Protein AF-A0A3A4Z3T7-F1 (afdb_monomer)

Mean predicted aligned error: 18.95 Å

Solvent-accessible surface area (backbone atoms only — not comparable to full-atom values): 7551 Å² total; per-residue (Å²): 132,89,81,75,59,69,70,57,54,51,53,51,58,69,64,69,70,75,76,81,72,87,79,79,76,80,76,77,78,85,73,55,82,81,52,50,67,60,55,63,57,69,70,58,74,81,78,46,92,60,55,49,55,48,100,82,71,46,70,77,44,74,42,74,75,69,94,75,67,74,42,72,40,97,47,29,66,68,54,39,62,55,17,74,72,48,54,88,88,38,69,58,21,56,55,30,54,51,49,52,50,48,34,72,74,50,44,91,37,46,40,64,32,78,80,87,130

Foldseek 3Di:
DDDDDPVVVVVVVVVPPPPPDPPPDDPDPDDDPVCVVVVVVVPPDPFDPQFDADPVRHGPDGGDDPPQAAAEQPAAPVLLVVLCPDDPVDPSVVSSVVLVVVCVVRPPSYHYDDDDD

pLDDT: mean 76.28, std 17.14, range [47.66, 97.94]

Structure (mmCIF, N/CA/C/O backbone):
data_AF-A0A3A4Z3T7-F1
#
_entry.id   AF-A0A3A4Z3T7-F1
#
loop_
_atom_site.group_PDB
_atom_site.id
_atom_site.type_symbol
_atom_site.label_atom_id
_atom_site.label_alt_id
_atom_site.label_comp_id
_atom_site.label_asym_id
_atom_site.label_entity_id
_atom_site.label_seq_id
_atom_site.pdbx_PDB_ins_code
_atom_site.Cartn_x
_atom_site.Cartn_y
_atom_site.Cartn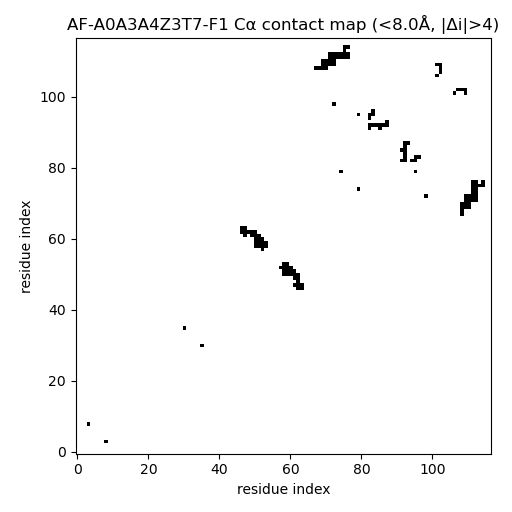_z
_atom_site.occupancy
_atom_site.B_iso_or_equiv
_atom_site.auth_seq_id
_atom_site.auth_comp_id
_atom_site.auth_asym_id
_atom_site.auth_atom_id
_atom_site.pdbx_PDB_model_num
ATOM 1 N N . MET A 1 1 ? 60.151 9.075 21.654 1.00 51.62 1 MET A N 1
ATOM 2 C CA . MET A 1 1 ? 58.792 9.356 22.161 1.00 51.62 1 MET A CA 1
ATOM 3 C C . MET A 1 1 ? 57.982 8.097 21.917 1.00 51.62 1 MET A C 1
ATOM 5 O O . MET A 1 1 ? 57.974 7.672 20.771 1.00 51.62 1 MET A O 1
ATOM 9 N N . PRO A 1 2 ? 57.447 7.414 22.940 1.00 50.75 2 PRO A N 1
ATOM 10 C CA . PRO A 1 2 ? 56.655 6.211 22.705 1.00 50.75 2 PRO A CA 1
ATOM 11 C C . PRO A 1 2 ? 55.266 6.612 22.192 1.00 50.75 2 PRO A C 1
ATOM 13 O O . PRO A 1 2 ? 54.564 7.380 22.845 1.00 50.75 2 PRO A O 1
ATOM 16 N N . GLU A 1 3 ? 54.909 6.128 21.005 1.00 66.00 3 GLU A N 1
ATOM 17 C CA . GLU A 1 3 ? 53.599 6.335 20.385 1.00 66.00 3 GLU A CA 1
ATOM 18 C C . GLU A 1 3 ? 52.593 5.392 21.051 1.00 66.00 3 GLU A C 1
ATOM 20 O O . GLU A 1 3 ? 52.761 4.170 21.036 1.00 66.00 3 GLU A O 1
ATOM 25 N N . LEU A 1 4 ? 51.599 5.965 21.730 1.00 69.19 4 LEU A N 1
ATOM 26 C CA . LEU A 1 4 ? 50.568 5.194 22.417 1.00 69.19 4 LEU A CA 1
ATOM 27 C C . LEU A 1 4 ? 49.681 4.475 21.387 1.00 69.19 4 LEU A C 1
ATOM 29 O O . LEU A 1 4 ? 49.376 5.045 20.339 1.00 69.19 4 LEU A O 1
ATOM 33 N N . PRO A 1 5 ? 49.255 3.231 21.667 1.00 77.44 5 PRO A N 1
ATOM 34 C CA . PRO A 1 5 ? 48.456 2.450 20.734 1.00 77.44 5 PRO A CA 1
ATOM 35 C C . PRO A 1 5 ? 47.109 3.134 20.464 1.00 77.44 5 PRO A C 1
ATOM 37 O O . PRO A 1 5 ? 46.441 3.589 21.388 1.00 77.44 5 PRO A O 1
ATOM 40 N N . GLU A 1 6 ? 46.674 3.148 19.201 1.00 70.00 6 GLU A N 1
ATOM 41 C CA . GLU A 1 6 ? 45.457 3.837 18.724 1.00 70.00 6 GLU A CA 1
ATOM 42 C C . GLU A 1 6 ? 44.196 3.511 19.540 1.00 70.00 6 GLU A C 1
ATOM 44 O O . GLU A 1 6 ? 43.327 4.357 19.737 1.00 70.00 6 GLU A O 1
ATOM 49 N N . LYS A 1 7 ? 44.108 2.288 20.071 1.00 69.69 7 LYS A N 1
ATOM 50 C CA . LYS A 1 7 ? 42.989 1.842 20.913 1.00 69.69 7 LYS A CA 1
ATOM 51 C C . LYS A 1 7 ? 42.925 2.569 22.258 1.00 69.69 7 LYS A C 1
ATOM 53 O O . LYS A 1 7 ? 41.836 2.774 22.782 1.00 69.69 7 LYS A O 1
ATOM 58 N N . GLU A 1 8 ? 44.072 2.972 22.794 1.00 71.19 8 GLU A N 1
ATOM 59 C CA . GLU A 1 8 ? 44.173 3.754 24.028 1.00 71.19 8 GLU A CA 1
ATOM 60 C C . GLU A 1 8 ? 43.719 5.200 23.787 1.00 71.19 8 GLU A C 1
ATOM 62 O O . GLU A 1 8 ? 42.994 5.764 24.602 1.00 71.19 8 GLU A O 1
ATOM 67 N N . ILE A 1 9 ? 44.072 5.761 22.623 1.00 71.38 9 ILE A N 1
ATOM 68 C CA . ILE A 1 9 ? 43.665 7.106 22.189 1.00 71.38 9 ILE A CA 1
ATOM 69 C C . ILE A 1 9 ? 42.147 7.164 21.991 1.00 71.38 9 ILE A C 1
ATOM 71 O O . ILE A 1 9 ? 41.487 8.071 22.494 1.00 71.38 9 ILE A O 1
ATOM 75 N N . LEU A 1 10 ? 41.576 6.165 21.312 1.00 66.25 10 LEU A N 1
ATOM 76 C CA . LEU A 1 10 ? 40.127 6.059 21.132 1.00 66.25 10 LEU A CA 1
ATOM 77 C C . LEU A 1 10 ? 39.409 5.917 22.478 1.00 66.25 10 LEU A C 1
ATOM 79 O O . LEU A 1 10 ? 38.426 6.610 22.722 1.00 66.25 10 LEU A O 1
ATOM 83 N N . ASN A 1 11 ? 39.922 5.081 23.383 1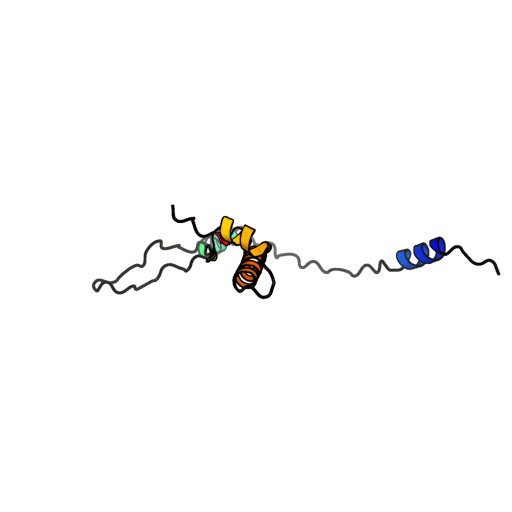.00 69.44 11 ASN A N 1
ATOM 84 C CA . ASN A 1 11 ? 39.338 4.931 24.715 1.00 69.44 11 ASN A CA 1
ATOM 85 C C . ASN A 1 11 ? 39.412 6.215 25.554 1.00 69.44 11 ASN A C 1
ATOM 87 O O . ASN A 1 11 ? 38.523 6.429 26.369 1.00 69.44 11 ASN A O 1
ATOM 91 N N . GLN A 1 12 ? 40.433 7.060 25.382 1.00 67.25 12 GLN A N 1
ATOM 92 C CA . GLN A 1 12 ? 40.502 8.364 26.050 1.00 67.25 12 GLN A CA 1
ATOM 93 C C . GLN A 1 12 ? 39.485 9.355 25.471 1.00 67.25 12 GLN A C 1
ATOM 95 O O . GLN A 1 12 ? 38.752 9.969 26.240 1.00 67.25 12 GLN A O 1
ATOM 100 N N . LEU A 1 13 ? 39.360 9.427 24.141 1.00 64.12 13 LEU A N 1
ATOM 101 C CA . LEU A 1 13 ? 38.393 10.301 23.464 1.00 64.12 13 LEU A CA 1
ATOM 102 C C . LEU A 1 13 ? 36.940 9.977 23.849 1.00 64.12 13 LEU A C 1
ATOM 104 O O . LEU A 1 13 ? 36.179 10.872 24.198 1.00 64.12 13 LEU A O 1
ATOM 108 N N . PHE A 1 14 ? 36.561 8.695 23.874 1.00 63.50 14 PHE A N 1
ATOM 109 C CA . PHE A 1 14 ? 35.195 8.290 24.242 1.00 63.50 14 PHE A CA 1
ATOM 110 C C . PHE A 1 14 ? 34.894 8.383 25.745 1.00 63.50 14 PHE A C 1
ATOM 112 O O . PHE A 1 14 ? 33.738 8.244 26.145 1.00 63.50 14 PHE A O 1
ATOM 119 N N . LYS A 1 15 ? 35.910 8.588 26.592 1.00 59.62 15 LYS A N 1
ATOM 120 C CA . LYS A 1 15 ? 35.741 8.695 28.048 1.00 59.62 15 LYS A CA 1
ATOM 121 C C . LYS A 1 15 ? 35.535 10.137 28.516 1.00 59.62 15 LYS A C 1
ATOM 123 O O . LYS A 1 15 ? 35.022 10.328 29.614 1.00 59.62 15 LYS A O 1
ATOM 128 N N . GLU A 1 16 ? 35.905 11.129 27.706 1.00 57.28 16 GLU A N 1
ATOM 129 C CA . GLU A 1 16 ? 35.769 12.554 28.046 1.00 57.28 16 GLU A CA 1
ATOM 130 C C . GLU A 1 16 ? 34.420 13.171 27.626 1.00 57.28 16 GLU A C 1
ATOM 132 O O . GLU A 1 16 ? 34.019 14.176 28.202 1.00 57.28 16 GLU A O 1
ATOM 137 N N . GLU A 1 17 ? 33.658 12.554 26.714 1.00 57.22 17 GLU A N 1
ATOM 138 C CA . GLU A 1 17 ? 32.408 13.133 26.175 1.00 57.22 17 GLU A CA 1
ATOM 139 C C . GLU A 1 17 ? 31.125 12.865 26.990 1.00 57.22 17 GLU A C 1
ATOM 141 O O . GLU A 1 17 ? 30.026 13.183 26.536 1.00 57.22 17 GLU A O 1
ATOM 146 N N . SER A 1 18 ? 31.198 12.335 28.215 1.00 55.44 18 SER A N 1
ATOM 147 C CA . SER A 1 18 ? 30.003 12.255 29.072 1.00 55.44 18 SER A CA 1
ATOM 148 C C . SER A 1 18 ? 29.775 13.559 29.847 1.00 55.44 18 SER A C 1
ATOM 150 O O . SER A 1 18 ? 29.752 13.570 31.082 1.00 55.44 18 SER A O 1
ATOM 152 N N . GLU A 1 19 ? 29.606 14.672 29.133 1.00 51.69 19 GLU A N 1
ATOM 153 C CA . GLU A 1 19 ? 29.043 15.889 29.718 1.00 51.69 19 GLU A CA 1
ATOM 154 C C . GLU A 1 19 ? 27.587 15.606 30.113 1.00 51.69 19 GLU A C 1
ATOM 156 O O . GLU A 1 19 ? 26.687 15.479 29.284 1.00 51.69 19 GLU A O 1
ATOM 161 N N . THR A 1 20 ? 27.351 15.444 31.414 1.00 56.16 20 THR A N 1
ATOM 162 C CA . THR A 1 20 ? 26.006 15.237 31.955 1.00 56.16 20 THR A CA 1
ATOM 163 C C . THR A 1 20 ? 25.329 16.598 32.089 1.00 56.16 20 THR A C 1
ATOM 165 O O . THR A 1 20 ? 25.550 17.318 33.062 1.00 56.16 20 THR A O 1
ATOM 168 N N . TYR A 1 21 ? 24.510 16.973 31.109 1.00 50.34 21 TYR A N 1
ATOM 169 C CA . TYR A 1 21 ? 23.631 18.137 31.227 1.00 50.34 21 TYR A CA 1
ATOM 170 C C . TYR A 1 21 ? 22.522 17.841 32.251 1.00 50.34 21 TYR A C 1
ATOM 172 O O . TYR A 1 21 ? 21.933 16.756 32.206 1.00 50.34 21 TYR A O 1
ATOM 180 N N . PRO A 1 22 ? 22.176 18.769 33.163 1.00 51.22 22 PRO A N 1
ATOM 181 C CA . PRO A 1 22 ? 21.002 18.590 34.002 1.00 51.22 22 PRO A CA 1
ATOM 182 C C . PRO A 1 22 ? 19.748 18.703 33.126 1.00 51.22 22 PRO A C 1
ATOM 184 O O . PRO A 1 22 ? 19.343 19.793 32.724 1.00 51.22 22 PRO A O 1
ATOM 187 N N . VAL A 1 23 ? 19.119 17.567 32.827 1.00 60.72 23 VAL A N 1
ATOM 188 C CA . VAL A 1 23 ? 17.749 17.539 32.309 1.00 60.72 23 VAL A CA 1
ATOM 189 C C . VAL A 1 23 ? 16.840 17.950 33.462 1.00 60.72 23 VAL A C 1
ATOM 191 O O . VAL A 1 23 ? 16.677 17.208 34.430 1.00 60.72 23 VAL A O 1
ATOM 194 N N . LYS A 1 24 ? 16.278 19.158 33.391 1.00 56.44 24 LYS A N 1
ATOM 195 C CA . LYS A 1 24 ? 15.240 19.592 34.325 1.00 56.44 24 LYS A CA 1
ATOM 196 C C . LYS A 1 24 ? 13.967 18.823 33.983 1.00 56.44 24 LYS A C 1
ATOM 198 O O . LYS A 1 24 ? 13.320 19.114 32.984 1.00 56.44 24 LYS A O 1
ATOM 203 N N . ILE A 1 25 ? 13.661 17.808 34.780 1.00 62.22 25 ILE A N 1
ATOM 204 C CA . ILE A 1 25 ? 12.386 17.098 34.722 1.00 62.22 25 ILE A CA 1
ATOM 205 C C . ILE A 1 25 ? 11.341 18.091 35.235 1.00 62.22 25 ILE A C 1
ATOM 207 O O . ILE A 1 25 ? 11.430 18.548 36.374 1.00 62.22 25 ILE A O 1
ATOM 211 N N . GLU A 1 26 ? 10.417 18.509 34.375 1.00 58.59 26 GLU A N 1
ATOM 212 C CA . GLU A 1 26 ? 9.222 19.221 34.820 1.00 58.59 26 GLU A CA 1
ATOM 213 C C . GLU A 1 26 ? 8.376 18.206 35.593 1.00 58.59 26 GLU A C 1
ATOM 215 O O . GLU A 1 26 ? 7.883 17.239 35.017 1.00 58.59 26 GLU A O 1
ATOM 220 N N . GLU A 1 27 ? 8.295 18.362 36.914 1.00 59.81 27 GLU A N 1
ATOM 221 C CA . GLU A 1 27 ? 7.368 17.583 37.731 1.00 59.81 27 GLU A CA 1
ATOM 222 C C . GLU A 1 27 ? 5.944 17.949 37.298 1.00 59.81 27 GLU A C 1
ATOM 224 O O . GLU A 1 27 ? 5.562 19.124 37.320 1.00 59.81 27 GLU A O 1
ATOM 229 N N . GLU A 1 28 ? 5.167 16.951 36.869 1.00 60.94 28 GLU A N 1
ATOM 230 C CA . GLU A 1 28 ? 3.727 17.124 36.693 1.00 60.94 28 GLU A CA 1
ATOM 231 C C . GLU A 1 28 ? 3.138 17.602 38.029 1.00 60.94 28 GLU A C 1
ATOM 233 O O . GLU A 1 28 ? 3.444 17.021 39.074 1.00 60.94 28 GLU A O 1
ATOM 238 N N . PRO A 1 29 ? 2.322 1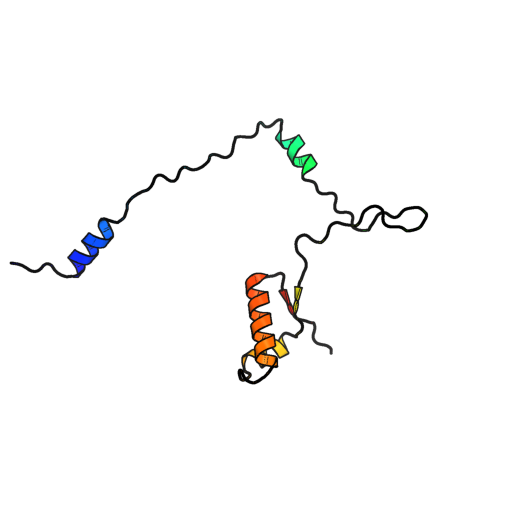8.670 38.039 1.00 63.97 29 PRO A N 1
ATOM 239 C CA . PRO A 1 29 ? 1.730 19.157 39.274 1.00 63.97 29 PRO A CA 1
ATOM 240 C C . PRO A 1 29 ? 0.857 18.057 39.886 1.00 63.97 29 PRO A C 1
ATOM 242 O O . PRO A 1 29 ? -0.046 17.544 39.225 1.00 63.97 29 PRO A O 1
ATOM 245 N N . GLU A 1 30 ? 1.104 17.714 41.153 1.00 62.38 30 GLU A N 1
ATOM 246 C CA . GLU A 1 30 ? 0.249 16.790 41.900 1.00 62.38 30 GLU A CA 1
ATOM 247 C C . GLU A 1 30 ? -1.168 17.377 41.984 1.00 62.38 30 GLU A C 1
ATOM 249 O O . GLU A 1 30 ? -1.439 18.343 42.704 1.00 62.38 30 GLU A O 1
ATOM 254 N N . LEU A 1 31 ? -2.081 16.821 41.185 1.00 58.56 31 LEU A N 1
ATOM 255 C CA . LEU A 1 31 ? -3.489 17.192 41.198 1.00 58.56 31 LEU A CA 1
ATOM 256 C C . LEU A 1 31 ? -4.092 16.751 42.532 1.00 58.56 31 LEU A C 1
ATOM 258 O O . LEU A 1 31 ? -3.945 15.602 42.946 1.00 58.56 31 LEU A O 1
ATOM 262 N N . SER A 1 32 ? -4.785 17.660 43.219 1.00 64.94 32 SER A N 1
ATOM 263 C CA . SER A 1 32 ? -5.474 17.296 44.453 1.00 64.94 32 SER A CA 1
ATOM 264 C C . SER A 1 32 ? -6.585 16.271 44.155 1.00 64.94 32 SER A C 1
ATOM 266 O O . SER A 1 32 ? -7.283 16.394 43.140 1.00 64.94 32 SER A O 1
ATOM 268 N N . PRO A 1 33 ? -6.815 15.287 45.045 1.00 62.31 33 PRO A N 1
ATOM 269 C CA . PRO A 1 33 ? -7.763 14.191 44.807 1.00 62.31 33 PRO A CA 1
ATOM 270 C C . PRO A 1 33 ? -9.220 14.662 44.645 1.00 62.31 33 PRO A C 1
ATOM 272 O O . PRO A 1 33 ? -10.075 13.922 44.163 1.00 62.31 33 PRO A O 1
ATOM 275 N N . GLU 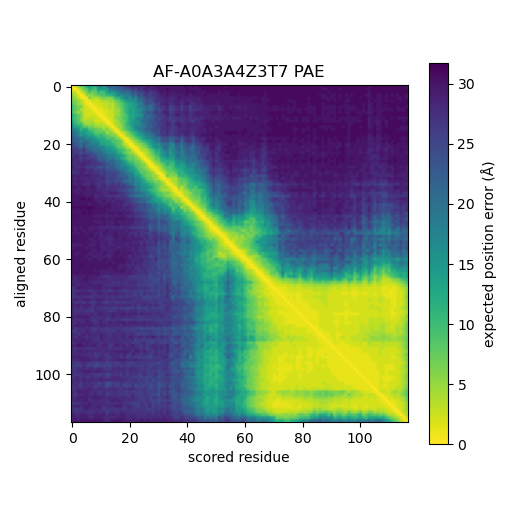A 1 34 ? -9.522 15.907 45.024 1.00 63.62 34 GLU A N 1
ATOM 276 C CA . GLU A 1 34 ? -10.843 16.521 44.855 1.00 63.62 34 GLU A CA 1
ATOM 277 C C . GLU A 1 34 ? -11.099 17.043 43.431 1.00 63.62 34 GLU A C 1
ATOM 279 O O . GLU A 1 34 ? -12.255 17.158 43.017 1.00 63.62 34 GLU A O 1
ATOM 284 N N . LEU A 1 35 ? -10.045 17.337 42.659 1.00 57.09 35 LEU A N 1
ATOM 285 C CA . LEU A 1 35 ? -10.143 17.851 41.286 1.00 57.09 35 LEU A CA 1
ATOM 286 C C . LEU A 1 35 ? -10.187 16.732 40.237 1.00 57.09 35 LEU A C 1
ATOM 288 O O . LEU A 1 35 ? -10.759 16.919 39.160 1.00 57.09 35 LEU A O 1
ATOM 292 N N . GLU A 1 36 ? -9.666 15.548 40.568 1.00 56.34 36 GLU A N 1
ATOM 293 C CA . GLU A 1 36 ? -9.717 14.352 39.721 1.00 56.34 36 GLU A CA 1
ATOM 294 C C . GLU A 1 36 ? -11.129 14.009 39.211 1.00 56.34 36 GLU A C 1
ATOM 296 O O . GLU A 1 36 ? -11.292 13.831 38.000 1.00 56.34 36 GLU A O 1
ATOM 301 N N . PRO A 1 37 ? -12.186 13.927 40.050 1.00 59.78 37 PRO A N 1
ATOM 302 C CA . PRO A 1 37 ? -13.509 13.551 39.564 1.00 59.78 37 PRO A CA 1
ATOM 303 C C . PRO A 1 37 ? -14.151 14.630 38.689 1.00 59.78 37 PRO A C 1
ATOM 305 O O . PRO A 1 37 ? -15.001 14.291 37.869 1.00 59.78 37 PRO A O 1
ATOM 308 N N . ALA A 1 38 ? -13.776 15.904 38.848 1.00 58.00 38 ALA A N 1
ATOM 309 C CA . ALA A 1 38 ? -14.314 17.006 38.055 1.00 58.00 38 ALA A CA 1
ATOM 310 C C . ALA A 1 38 ? -13.695 17.039 36.649 1.00 58.00 38 ALA A C 1
ATOM 312 O O . ALA A 1 38 ? -14.430 17.116 35.665 1.00 58.00 38 ALA A O 1
ATOM 313 N N . ILE A 1 39 ? -12.371 16.882 36.544 1.00 55.97 39 ILE A N 1
ATOM 314 C CA . ILE A 1 39 ? -11.645 16.834 35.263 1.00 55.97 39 ILE A CA 1
ATOM 315 C C . ILE A 1 39 ? -12.031 15.568 34.480 1.00 55.97 39 ILE A C 1
ATOM 317 O O . ILE A 1 39 ? -12.452 15.642 33.325 1.00 55.97 39 ILE A O 1
ATOM 321 N N . LYS A 1 40 ? -12.059 14.411 35.153 1.00 53.25 40 LYS A N 1
ATOM 322 C CA . LYS A 1 40 ? -12.400 13.105 34.558 1.00 53.25 40 LYS A CA 1
ATOM 323 C C . LYS A 1 40 ? -13.831 13.019 34.010 1.00 53.25 40 LYS A C 1
ATOM 325 O O . LYS A 1 40 ? -14.144 12.131 33.216 1.00 53.25 40 LYS A O 1
ATOM 330 N N . LYS A 1 41 ? -14.734 13.903 34.453 1.00 53.69 41 LYS A N 1
ATOM 331 C CA . LYS A 1 41 ? -16.128 13.964 33.981 1.00 53.69 41 LYS A CA 1
ATOM 332 C C . LYS A 1 41 ? -16.296 14.855 32.752 1.00 53.69 41 LYS A C 1
ATOM 334 O O . LYS A 1 41 ? -17.203 14.597 31.968 1.00 53.69 41 LYS A O 1
ATOM 339 N N . VAL A 1 42 ? -15.438 15.863 32.591 1.00 52.56 42 VAL A N 1
ATOM 340 C CA . VAL A 1 42 ? -15.429 16.760 31.425 1.00 52.56 42 VAL A CA 1
ATOM 341 C C . VAL A 1 42 ? -14.787 16.076 30.213 1.00 52.56 42 VAL A C 1
ATOM 343 O O . VAL A 1 42 ? -15.247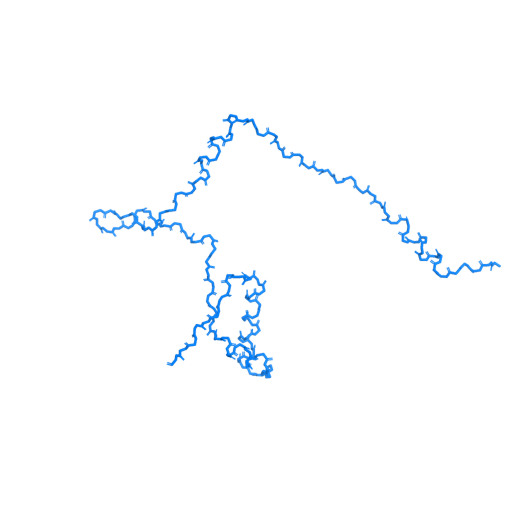 16.271 29.095 1.00 52.56 42 VAL A O 1
ATOM 346 N N . GLU A 1 43 ? -13.807 15.197 30.430 1.00 52.50 43 GLU A N 1
ATOM 347 C CA . GLU A 1 43 ? -13.115 14.450 29.363 1.00 52.50 43 GLU A CA 1
ATOM 348 C C . GLU A 1 43 ? -13.912 13.277 28.771 1.00 52.50 43 GLU A C 1
ATOM 350 O O . GLU A 1 43 ? -13.484 12.659 27.795 1.00 52.50 43 GLU A O 1
ATOM 355 N N . LYS A 1 44 ? -15.086 12.940 29.322 1.00 47.66 44 LYS A N 1
ATOM 356 C CA . LYS A 1 44 ? -15.978 11.964 28.684 1.00 47.66 44 LYS A CA 1
ATOM 357 C C . LYS A 1 44 ? -16.684 12.626 27.506 1.00 47.66 44 LYS A C 1
ATOM 359 O O . LYS A 1 44 ? -17.835 13.045 27.610 1.00 47.66 44 LYS A O 1
ATOM 364 N N . GLU A 1 45 ? -15.980 12.689 26.382 1.00 50.47 45 GLU A N 1
ATOM 365 C CA . GLU A 1 45 ? -16.557 12.984 25.077 1.00 50.47 45 GLU A CA 1
ATOM 366 C C . GLU A 1 45 ? -17.778 12.078 24.859 1.00 50.47 45 GLU A C 1
ATOM 368 O O . GLU A 1 45 ? -17.694 10.847 24.851 1.00 50.47 45 GLU A O 1
ATOM 373 N N . ILE A 1 46 ? -18.955 12.691 24.754 1.00 55.84 46 ILE A N 1
ATOM 374 C CA . ILE A 1 46 ? -20.199 11.979 24.481 1.00 55.84 46 ILE A CA 1
ATOM 375 C C . ILE A 1 46 ? -20.179 11.626 22.991 1.00 55.84 46 ILE A C 1
ATOM 377 O O . ILE A 1 46 ? -20.526 12.444 22.141 1.00 55.84 46 ILE A O 1
ATOM 381 N N . TYR A 1 47 ? -19.744 10.411 22.658 1.00 55.38 47 TYR A N 1
ATOM 382 C CA . TYR A 1 47 ? -19.802 9.898 21.289 1.00 55.38 47 TYR A CA 1
ATOM 383 C C . TYR A 1 47 ? -21.256 9.595 20.916 1.00 55.38 47 TYR A C 1
ATOM 385 O O . TYR A 1 47 ? -21.805 8.551 21.271 1.00 55.38 47 TYR A O 1
ATOM 393 N N . LEU A 1 48 ? -21.897 10.517 20.199 1.00 59.62 48 LEU A N 1
ATOM 394 C CA . LEU A 1 48 ? -23.177 10.250 19.548 1.00 59.62 48 LEU A CA 1
ATOM 395 C C . LEU A 1 48 ? -22.927 9.298 18.371 1.00 59.62 48 LEU A C 1
ATOM 397 O O . LEU A 1 48 ? -22.130 9.597 17.490 1.00 59.62 48 LEU A O 1
ATOM 401 N N . SER A 1 49 ? -23.588 8.142 18.353 1.00 62.28 49 SER A N 1
ATOM 402 C CA . SER A 1 49 ? -23.490 7.159 17.262 1.00 62.28 49 SER A CA 1
ATOM 403 C C . SER A 1 49 ? -24.282 7.563 16.014 1.00 62.28 49 SER A C 1
ATOM 405 O O . SER A 1 49 ? -24.027 7.050 14.927 1.00 62.28 49 SER A O 1
ATOM 407 N N . GLN A 1 50 ? -25.228 8.492 16.159 1.00 61.25 50 GLN A N 1
ATOM 408 C CA . GLN A 1 50 ? -26.070 9.021 15.091 1.00 61.25 50 GLN A CA 1
ATOM 409 C C . GLN A 1 50 ? -26.373 10.507 15.342 1.00 61.25 50 GLN A C 1
ATOM 411 O O . GLN A 1 50 ? -26.485 10.906 16.507 1.00 61.25 50 GLN A O 1
ATOM 416 N N . PRO A 1 51 ? -26.478 11.333 14.284 1.00 65.94 51 PRO A N 1
ATOM 417 C CA . PRO A 1 51 ? -26.797 12.748 14.424 1.00 65.94 51 PRO A CA 1
ATOM 418 C C . PRO A 1 51 ? -28.191 12.927 15.026 1.00 65.94 51 PRO A C 1
ATOM 420 O O . PRO A 1 51 ? -29.130 12.225 14.655 1.00 65.94 51 PRO A O 1
ATOM 423 N N . ILE A 1 52 ? -28.328 13.885 15.939 1.00 70.25 52 ILE A N 1
ATOM 424 C CA . ILE A 1 52 ? -29.635 14.277 16.470 1.00 70.25 52 ILE A CA 1
ATOM 425 C C . ILE A 1 52 ? -30.252 15.243 15.458 1.00 70.25 52 ILE A C 1
ATOM 427 O O . ILE A 1 52 ? -29.640 16.261 15.126 1.00 70.25 52 ILE A O 1
ATOM 431 N N . THR A 1 53 ? -31.433 14.912 14.946 1.00 73.88 53 THR A N 1
ATOM 432 C CA . THR A 1 53 ? -32.163 15.712 13.955 1.00 73.88 53 THR A CA 1
ATOM 433 C C . THR A 1 53 ? -33.329 16.480 14.582 1.00 73.88 53 THR A C 1
ATOM 435 O O . THR A 1 53 ? -33.944 15.989 15.524 1.00 73.88 53 THR A O 1
ATOM 438 N N . ASP A 1 54 ? -33.630 17.665 14.047 1.00 73.19 54 ASP A N 1
ATOM 439 C CA . ASP A 1 54 ? -34.843 18.452 14.338 1.00 73.19 54 ASP A CA 1
ATOM 440 C C . ASP A 1 54 ? -36.106 17.824 13.701 1.00 73.19 54 ASP A C 1
ATOM 442 O O . ASP A 1 54 ? -35.990 16.921 12.869 1.00 73.19 54 ASP A O 1
ATOM 446 N N . ASP A 1 55 ? -37.301 18.345 14.008 1.00 75.69 55 ASP A N 1
ATOM 447 C CA . ASP A 1 55 ? -38.605 17.922 13.455 1.00 75.69 55 ASP A CA 1
ATOM 448 C C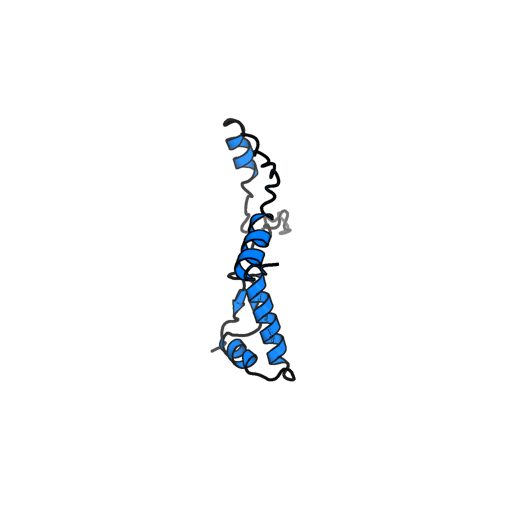 . ASP A 1 55 ? -38.659 17.975 11.909 1.00 75.69 55 ASP A C 1
ATOM 450 O O . ASP A 1 55 ? -39.465 17.293 11.275 1.00 75.69 55 ASP A O 1
ATOM 454 N N . ASN A 1 56 ? -37.758 18.744 11.285 1.00 75.94 56 ASN A N 1
ATOM 455 C CA . ASN A 1 56 ? -37.566 18.829 9.831 1.00 75.94 56 ASN A CA 1
ATOM 456 C C . ASN A 1 56 ? -36.428 17.935 9.291 1.00 75.94 56 ASN A C 1
ATOM 458 O O . ASN A 1 56 ? -35.933 18.165 8.185 1.00 75.94 56 ASN A O 1
ATOM 462 N N . ASN A 1 57 ? -35.976 16.936 10.057 1.00 69.00 57 ASN A N 1
ATOM 463 C CA . ASN A 1 57 ? -34.854 16.042 9.737 1.00 69.00 57 ASN A CA 1
ATOM 464 C C . ASN A 1 57 ? -33.514 16.754 9.461 1.00 69.00 57 ASN A C 1
ATOM 466 O O . ASN A 1 57 ? -32.625 16.197 8.814 1.00 69.00 57 ASN A O 1
ATOM 470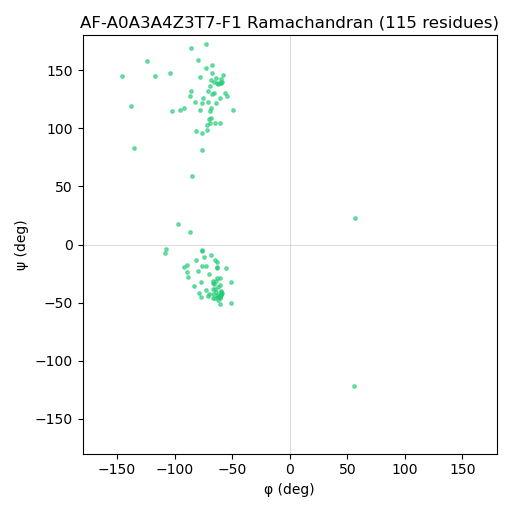 N N . GLN A 1 58 ? -33.333 17.979 9.956 1.00 73.81 58 GLN A N 1
ATOM 471 C CA . GLN A 1 58 ? -32.062 18.692 9.836 1.00 73.81 58 GLN A CA 1
ATOM 472 C C . GLN A 1 58 ? -31.137 18.308 10.999 1.00 73.81 58 GLN A C 1
ATOM 474 O O . GLN A 1 58 ? -31.571 18.382 12.150 1.00 73.81 58 GLN A O 1
ATOM 479 N N . PRO A 1 59 ? -29.886 17.881 10.746 1.00 71.69 59 PRO A N 1
ATOM 480 C CA . PRO A 1 59 ? -28.963 17.499 11.811 1.00 71.69 59 PRO A CA 1
ATOM 481 C C . PRO A 1 59 ? -28.559 18.732 12.630 1.00 71.69 59 PRO A C 1
ATOM 483 O O . PRO A 1 59 ? -27.943 19.656 12.105 1.00 71.69 59 PRO A O 1
ATOM 486 N N . LEU A 1 60 ? -28.898 18.734 13.921 1.00 70.38 60 LEU A N 1
ATOM 487 C CA . LEU A 1 60 ? -28.541 19.794 14.872 1.00 70.38 60 LEU A CA 1
ATOM 488 C C . LEU A 1 60 ? -27.130 19.591 15.435 1.00 70.38 60 LEU A C 1
ATOM 490 O O . LEU A 1 60 ? -26.401 20.552 15.667 1.00 70.38 60 LEU A O 1
ATOM 494 N N . VAL A 1 61 ? -26.739 18.332 15.640 1.00 73.50 61 VAL A N 1
ATOM 495 C CA . VAL A 1 61 ? -25.404 17.945 16.102 1.00 73.50 61 VAL A CA 1
ATOM 496 C C . VAL A 1 61 ? -24.953 16.734 15.301 1.00 73.50 61 VAL A C 1
ATOM 498 O O . VAL A 1 61 ? -25.592 15.679 15.339 1.00 73.50 61 VAL A O 1
ATOM 501 N N . SER A 1 62 ? -23.850 16.889 14.573 1.00 70.50 62 SER A N 1
ATOM 502 C CA . SER A 1 62 ? -23.199 15.785 13.872 1.00 70.50 62 SER A CA 1
ATOM 503 C C . SER A 1 62 ? -22.385 14.941 14.852 1.00 70.50 62 SER A C 1
ATOM 505 O O . SER A 1 62 ? -21.772 15.499 15.767 1.00 70.50 62 SER A O 1
ATOM 507 N N . PRO A 1 63 ? -22.335 13.611 14.668 1.00 69.56 63 PRO A N 1
ATOM 508 C CA . PRO A 1 63 ? -21.452 12.768 15.454 1.00 69.56 63 PRO A CA 1
ATOM 509 C C . PRO A 1 63 ? -19.994 13.214 15.248 1.00 69.56 63 PRO A C 1
ATOM 511 O O . PRO A 1 63 ? -19.627 13.611 14.134 1.00 69.56 63 PRO A O 1
ATOM 514 N N . PRO A 1 64 ? -19.158 13.177 16.299 1.00 70.44 64 PRO A N 1
ATOM 515 C CA . PRO A 1 64 ? -17.746 13.500 16.167 1.00 70.44 64 PRO A CA 1
ATOM 516 C C . PRO A 1 64 ? -17.088 12.557 15.152 1.00 70.44 64 PRO A C 1
ATOM 518 O O . PRO A 1 64 ? -17.392 11.362 15.101 1.00 70.44 64 PRO A O 1
ATOM 521 N N . ALA A 1 65 ? -16.192 13.099 14.321 1.00 74.44 65 ALA A N 1
ATOM 522 C CA . ALA A 1 65 ? -15.430 12.285 13.381 1.00 74.44 65 ALA A CA 1
ATOM 523 C C . ALA A 1 65 ? -14.631 11.216 14.151 1.00 74.44 65 ALA A C 1
ATOM 525 O O . ALA A 1 65 ? -14.165 11.496 15.261 1.00 74.44 65 ALA A O 1
ATOM 526 N N . PRO A 1 66 ? -14.438 10.007 13.590 1.00 74.88 66 PRO A N 1
ATOM 527 C CA . PRO A 1 66 ? -13.641 8.984 14.248 1.00 74.88 66 PRO A CA 1
ATOM 528 C C . PRO A 1 66 ? -12.260 9.550 14.575 1.00 74.88 66 PRO A C 1
ATOM 530 O O . PRO A 1 66 ? -11.584 10.062 13.683 1.00 74.88 66 PRO A O 1
ATOM 533 N N . GLN A 1 67 ? -11.824 9.437 15.829 1.00 77.56 67 GLN A N 1
ATOM 534 C CA . GLN A 1 67 ? -10.493 9.904 16.232 1.00 77.56 67 GLN A CA 1
ATOM 535 C C . GLN A 1 67 ? -9.382 9.166 15.457 1.00 77.56 67 GLN A C 1
ATOM 537 O O . GLN A 1 67 ? -8.327 9.727 15.152 1.00 77.56 67 GLN A O 1
ATOM 542 N N . HIS A 1 68 ? -9.646 7.917 15.051 1.00 81.19 68 HIS A N 1
ATOM 543 C CA . HIS A 1 68 ? -8.734 7.091 14.264 1.00 81.19 68 HIS A CA 1
ATOM 544 C C . HIS A 1 68 ? -9.467 6.378 13.118 1.00 81.19 68 HIS A C 1
ATOM 546 O O . HIS A 1 68 ? -9.831 5.212 13.256 1.00 81.19 68 HIS A O 1
ATOM 552 N N . PRO A 1 69 ? -9.682 7.036 11.964 1.00 85.19 69 PRO A N 1
ATOM 553 C CA . PRO A 1 69 ? -10.303 6.378 10.822 1.00 85.19 69 PRO A CA 1
ATOM 554 C C . PRO A 1 69 ? -9.401 5.265 10.270 1.00 85.19 69 PRO A C 1
ATOM 556 O O . PRO A 1 69 ? -8.177 5.451 10.169 1.00 85.19 69 PRO A O 1
ATOM 559 N N . THR A 1 70 ? -10.022 4.143 9.898 1.00 91.44 70 THR A N 1
ATOM 560 C CA . THR A 1 70 ? -9.415 3.060 9.111 1.00 91.44 70 THR A CA 1
ATOM 561 C C . THR A 1 70 ? -9.204 3.530 7.674 1.00 91.44 70 THR A C 1
ATOM 563 O O . THR A 1 70 ? -10.099 4.097 7.049 1.00 91.44 70 THR A O 1
ATOM 566 N N . ILE A 1 71 ? -8.008 3.301 7.146 1.00 93.75 71 ILE A N 1
ATOM 567 C CA . ILE A 1 71 ? -7.588 3.661 5.795 1.00 93.75 71 ILE A CA 1
ATOM 568 C C . ILE A 1 71 ? -7.616 2.395 4.949 1.00 93.75 71 ILE A C 1
ATOM 570 O O . ILE A 1 71 ? -6.829 1.481 5.174 1.00 93.75 71 ILE A O 1
ATOM 574 N N . VAL A 1 72 ? -8.489 2.353 3.947 1.00 96.12 72 VAL A N 1
ATOM 575 C CA . VAL A 1 72 ? -8.541 1.235 2.999 1.00 96.12 72 VAL A CA 1
ATOM 576 C C . VAL A 1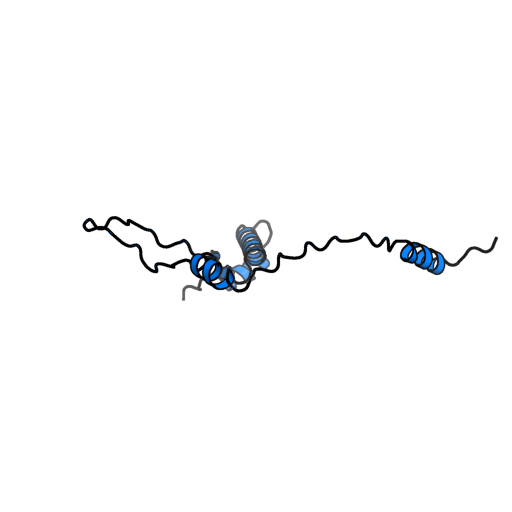 72 ? -7.653 1.554 1.799 1.00 96.12 72 VAL A C 1
ATOM 578 O O . VAL A 1 72 ? -7.885 2.523 1.075 1.00 96.12 72 VAL A O 1
ATOM 581 N N . LEU A 1 73 ? -6.621 0.742 1.588 1.00 96.88 73 LEU A N 1
ATOM 582 C CA . LEU A 1 73 ? -5.706 0.855 0.460 1.00 96.88 73 LEU A CA 1
ATOM 583 C C . LEU A 1 73 ? -6.438 0.530 -0.854 1.00 96.88 73 LEU A C 1
ATOM 585 O O . LEU A 1 73 ? -7.324 -0.322 -0.885 1.00 96.88 73 LEU A O 1
ATOM 589 N N . PRO A 1 74 ? -6.064 1.167 -1.974 1.00 96.19 74 PRO A N 1
ATOM 590 C CA . PRO A 1 74 ? -6.755 1.011 -3.255 1.00 96.19 74 PRO A CA 1
ATOM 591 C C . PRO A 1 74 ? -6.448 -0.309 -3.975 1.00 96.19 74 PRO A C 1
ATOM 593 O O . PRO A 1 74 ? -7.037 -0.570 -5.021 1.00 96.19 74 PRO A O 1
ATOM 596 N N . ILE A 1 75 ? -5.539 -1.121 -3.438 1.00 96.44 75 ILE A N 1
ATOM 597 C CA . ILE A 1 75 ? -5.115 -2.399 -4.007 1.00 96.44 75 ILE A CA 1
ATOM 598 C C . ILE A 1 75 ? -5.307 -3.516 -2.995 1.00 96.44 75 ILE A C 1
ATOM 600 O O . ILE A 1 75 ? -5.351 -3.289 -1.781 1.00 96.44 75 ILE A O 1
ATOM 604 N N . SER A 1 76 ? -5.400 -4.728 -3.514 1.00 97.00 76 SER A N 1
ATOM 605 C CA . SER A 1 76 ? -5.451 -5.927 -2.704 1.00 97.00 76 SER A CA 1
ATOM 606 C C . SER A 1 76 ? -4.054 -6.433 -2.341 1.00 97.00 76 SER A C 1
ATOM 608 O O . SER A 1 76 ? -3.037 -5.975 -2.877 1.00 97.00 76 SER A O 1
ATOM 610 N N . HIS A 1 77 ? -3.987 -7.387 -1.413 1.00 95.38 77 HIS A N 1
ATOM 611 C CA . HIS A 1 77 ? -2.714 -7.923 -0.935 1.00 95.38 77 HIS A CA 1
ATOM 612 C C . HIS A 1 77 ? -1.917 -8.610 -2.060 1.00 95.38 77 HIS A C 1
ATOM 614 O O . HIS A 1 77 ? -0.694 -8.471 -2.136 1.00 95.38 77 HIS A O 1
ATOM 620 N N . THR A 1 78 ? -2.595 -9.305 -2.980 1.00 95.75 78 THR A N 1
ATOM 621 C CA . THR A 1 78 ? -1.934 -9.956 -4.124 1.00 95.75 78 THR A CA 1
ATOM 622 C C . THR A 1 78 ? -1.338 -8.936 -5.094 1.00 95.75 78 THR A C 1
ATOM 624 O O . THR A 1 78 ? -0.193 -9.081 -5.533 1.00 95.75 78 THR A O 1
ATOM 627 N N . GLN A 1 79 ? -2.077 -7.863 -5.385 1.00 95.62 79 GLN A N 1
ATOM 628 C CA . GLN A 1 79 ? -1.620 -6.769 -6.240 1.00 95.62 79 GLN A CA 1
ATOM 629 C C . GLN A 1 79 ? -0.445 -6.019 -5.616 1.00 95.62 79 GLN A C 1
ATOM 631 O O . GLN A 1 79 ? 0.496 -5.678 -6.327 1.00 95.62 79 GLN A O 1
ATOM 636 N N . TYR A 1 80 ? -0.462 -5.823 -4.297 1.00 96.81 80 TYR A N 1
ATOM 637 C CA . TYR A 1 80 ? 0.648 -5.232 -3.555 1.00 96.81 80 TYR A CA 1
ATOM 638 C C . TYR A 1 80 ? 1.927 -6.068 -3.690 1.00 96.81 80 TYR A C 1
ATOM 640 O O . TYR A 1 80 ? 2.963 -5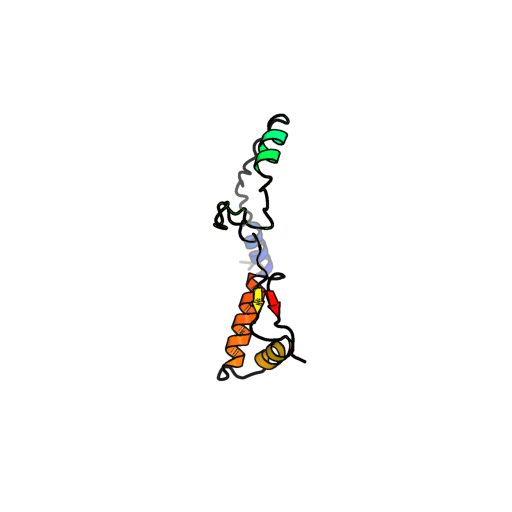.552 -4.113 1.00 96.81 80 TYR A O 1
ATOM 648 N N . ALA A 1 81 ? 1.850 -7.377 -3.428 1.00 96.44 81 ALA A N 1
ATOM 649 C CA . ALA A 1 81 ? 2.999 -8.272 -3.565 1.00 96.44 81 ALA A CA 1
ATOM 650 C C . ALA A 1 81 ? 3.548 -8.288 -5.002 1.00 96.44 81 ALA A C 1
ATOM 652 O O . ALA A 1 81 ? 4.756 -8.181 -5.212 1.00 96.44 81 ALA A O 1
ATOM 653 N N . ARG A 1 82 ? 2.663 -8.344 -6.005 1.00 96.31 82 ARG A N 1
ATOM 654 C CA . ARG A 1 82 ? 3.043 -8.288 -7.425 1.00 96.31 82 ARG A CA 1
ATOM 655 C C . ARG A 1 82 ? 3.633 -6.932 -7.823 1.00 96.31 82 ARG A C 1
ATOM 657 O O . ARG A 1 82 ? 4.550 -6.884 -8.640 1.00 96.31 82 ARG A O 1
ATOM 664 N N . GLY A 1 83 ? 3.105 -5.834 -7.289 1.00 96.38 83 GLY A N 1
ATOM 665 C CA . GLY A 1 83 ? 3.543 -4.470 -7.578 1.00 96.38 83 GLY A CA 1
ATOM 666 C C . GLY A 1 83 ? 4.958 -4.182 -7.075 1.00 96.38 83 GLY A C 1
ATOM 667 O O . GLY A 1 83 ? 5.732 -3.502 -7.754 1.00 96.38 83 GLY A O 1
ATOM 668 N N . LEU A 1 84 ? 5.348 -4.794 -5.950 1.00 95.88 84 LEU A N 1
ATOM 669 C CA . LEU A 1 84 ? 6.705 -4.724 -5.395 1.00 95.88 84 LEU A CA 1
ATOM 670 C C . LEU A 1 84 ? 7.766 -5.442 -6.244 1.00 95.88 84 LEU A C 1
ATOM 672 O O . LEU A 1 84 ? 8.958 -5.285 -5.980 1.00 95.88 84 LEU A O 1
ATOM 676 N N . THR A 1 85 ? 7.383 -6.196 -7.271 1.00 96.88 85 THR A N 1
ATOM 677 C CA . THR A 1 85 ? 8.338 -6.834 -8.192 1.00 96.88 85 THR A CA 1
ATOM 678 C C . THR A 1 85 ? 8.371 -6.169 -9.566 1.00 96.88 85 THR A C 1
ATOM 680 O O . THR A 1 85 ? 9.160 -6.575 -10.418 1.00 96.88 85 THR A O 1
ATOM 683 N N . GLN A 1 86 ? 7.517 -5.170 -9.817 1.00 97.69 86 GLN A N 1
ATOM 684 C CA . GLN A 1 86 ? 7.471 -4.475 -11.104 1.00 97.69 86 GLN A CA 1
ATOM 685 C C . GLN A 1 86 ? 8.581 -3.430 -11.234 1.00 97.69 86 GLN A C 1
ATOM 687 O O . GLN A 1 86 ? 9.126 -2.937 -10.242 1.00 97.69 86 GLN A O 1
ATOM 692 N N . LYS A 1 87 ? 8.899 -3.075 -12.483 1.00 97.56 87 LYS A N 1
ATOM 693 C CA . LYS A 1 87 ? 9.880 -2.032 -12.805 1.00 97.56 87 LYS A CA 1
ATOM 694 C C . LYS A 1 87 ? 9.361 -0.658 -12.384 1.00 97.56 87 LYS A C 1
ATOM 696 O O . LYS A 1 87 ? 8.161 -0.411 -12.385 1.00 97.56 87 LYS A O 1
ATOM 701 N N . VAL A 1 88 ? 10.279 0.268 -12.119 1.00 95.06 88 VAL A N 1
ATOM 702 C CA . VAL A 1 88 ? 9.960 1.670 -11.783 1.00 95.06 88 VAL A CA 1
ATOM 703 C C . VAL A 1 88 ? 9.251 2.397 -12.935 1.00 95.06 88 VAL A C 1
ATOM 705 O O . VAL A 1 88 ? 8.577 3.395 -12.721 1.00 95.06 88 VAL A O 1
ATOM 708 N N . THR A 1 89 ? 9.345 1.891 -14.164 1.00 96.94 89 THR A N 1
ATOM 709 C CA . THR A 1 89 ? 8.579 2.417 -15.303 1.00 96.94 89 THR A CA 1
ATOM 710 C C . THR A 1 89 ? 7.094 2.057 -15.247 1.00 96.94 89 THR A C 1
ATOM 712 O O . THR A 1 89 ? 6.294 2.704 -15.913 1.00 96.94 89 THR A O 1
ATOM 715 N N . GLU A 1 90 ? 6.711 1.050 -14.459 1.00 97.06 90 GLU A N 1
ATOM 716 C CA . GLU A 1 90 ? 5.330 0.591 -14.348 1.00 97.06 90 GLU A CA 1
ATOM 717 C C . GLU A 1 90 ? 4.558 1.410 -13.310 1.00 97.06 90 GLU A C 1
ATOM 719 O O . GLU A 1 90 ? 4.988 1.575 -12.167 1.00 97.06 90 GLU A O 1
ATOM 724 N N . SER A 1 91 ? 3.360 1.872 -13.668 1.00 96.62 91 SER A N 1
ATOM 725 C CA . SER A 1 91 ? 2.507 2.679 -12.781 1.00 96.62 91 SER A CA 1
ATOM 726 C C . SER A 1 91 ? 2.123 1.947 -11.490 1.00 96.62 91 SER A C 1
ATOM 728 O O . SER A 1 91 ? 2.078 2.549 -10.415 1.00 96.62 91 SER A O 1
ATOM 730 N N . ILE A 1 92 ? 1.921 0.628 -11.562 1.00 96.44 92 ILE A N 1
ATOM 731 C CA . ILE A 1 92 ? 1.595 -0.203 -10.398 1.00 96.44 92 ILE A CA 1
ATOM 732 C C . ILE A 1 92 ? 2.722 -0.223 -9.354 1.00 96.44 92 ILE A C 1
ATOM 734 O O . ILE A 1 92 ? 2.439 -0.330 -8.159 1.00 96.44 92 ILE A O 1
ATOM 738 N N . ARG A 1 93 ? 3.992 -0.054 -9.762 1.00 97.94 93 ARG A N 1
ATOM 739 C CA . ARG A 1 93 ? 5.115 0.047 -8.818 1.00 97.94 93 ARG A CA 1
ATOM 740 C C . ARG A 1 93 ? 4.946 1.269 -7.924 1.00 97.94 93 ARG A C 1
ATOM 742 O O . ARG A 1 93 ? 5.028 1.148 -6.706 1.00 97.94 93 ARG A O 1
ATOM 749 N N . TRP A 1 94 ? 4.647 2.420 -8.516 1.00 97.81 94 TRP A N 1
ATOM 750 C CA . TRP A 1 94 ? 4.456 3.674 -7.786 1.00 97.81 94 TRP A CA 1
ATOM 751 C C . TRP A 1 94 ? 3.256 3.634 -6.847 1.00 97.81 94 TRP A C 1
ATOM 753 O O . TRP A 1 94 ? 3.356 4.084 -5.707 1.00 97.81 94 TRP A O 1
ATOM 763 N N . LEU A 1 95 ? 2.144 3.040 -7.290 1.00 97.69 95 LEU A N 1
ATOM 764 C CA . LEU A 1 95 ? 0.977 2.840 -6.430 1.00 97.69 95 LEU A CA 1
ATOM 765 C C . LEU A 1 95 ? 1.325 1.990 -5.201 1.00 97.69 95 LEU A C 1
ATOM 767 O O . LEU A 1 95 ? 0.900 2.288 -4.087 1.00 97.69 95 LEU A O 1
ATOM 771 N N . THR A 1 96 ? 2.137 0.957 -5.398 1.00 97.75 96 THR A N 1
ATOM 772 C CA . THR A 1 96 ? 2.560 0.044 -4.335 1.00 97.75 96 THR A CA 1
ATOM 773 C C . THR A 1 96 ? 3.524 0.710 -3.353 1.00 97.75 96 THR A C 1
ATOM 775 O O . THR A 1 96 ? 3.355 0.567 -2.145 1.00 97.75 96 THR A O 1
ATOM 778 N N . GLU A 1 97 ? 4.486 1.494 -3.845 1.00 97.81 97 GLU A N 1
ATOM 779 C CA . GLU A 1 97 ? 5.384 2.309 -3.009 1.00 97.81 97 GLU A CA 1
ATOM 780 C C . GLU A 1 97 ? 4.610 3.318 -2.160 1.00 97.81 97 GLU A C 1
ATOM 782 O O . GLU A 1 97 ? 4.869 3.494 -0.966 1.00 97.81 97 GLU A O 1
ATOM 787 N N . TRP A 1 98 ? 3.608 3.958 -2.761 1.00 97.50 98 TRP A N 1
ATOM 788 C CA . TRP A 1 98 ? 2.714 4.845 -2.035 1.00 97.50 98 TRP A CA 1
ATOM 789 C C . TRP A 1 98 ? 1.934 4.086 -0.950 1.00 97.50 98 TRP A C 1
ATOM 791 O O . TRP A 1 98 ? 1.909 4.535 0.195 1.00 97.50 98 TRP A O 1
ATOM 801 N N . CYS A 1 99 ? 1.388 2.903 -1.255 1.00 97.31 99 CYS A N 1
ATOM 802 C CA . CYS A 1 99 ? 0.721 2.059 -0.256 1.00 97.31 99 CYS A CA 1
ATOM 803 C C . CYS A 1 99 ? 1.672 1.663 0.887 1.00 97.31 99 CYS A C 1
ATOM 805 O O . CYS A 1 99 ? 1.295 1.762 2.052 1.00 97.31 99 CYS A O 1
ATOM 807 N N . LEU A 1 100 ? 2.922 1.291 0.584 1.00 97.19 100 LEU A N 1
ATOM 808 C CA . LEU A 1 100 ? 3.947 0.991 1.590 1.00 97.19 100 LEU A CA 1
ATOM 809 C C . LEU A 1 100 ? 4.200 2.195 2.505 1.00 97.19 100 LEU A C 1
ATOM 811 O O . LEU A 1 100 ? 4.321 2.042 3.721 1.00 97.19 100 LEU A O 1
ATOM 815 N N . ARG A 1 101 ? 4.264 3.405 1.942 1.00 97.50 101 ARG A N 1
ATOM 816 C CA . ARG A 1 101 ? 4.413 4.637 2.723 1.00 97.50 101 ARG A CA 1
ATOM 817 C C . ARG A 1 101 ? 3.211 4.876 3.638 1.00 97.50 101 ARG A C 1
ATOM 819 O O . ARG A 1 101 ? 3.413 5.213 4.800 1.00 97.50 101 ARG A O 1
ATOM 826 N N . VAL A 1 102 ? 1.988 4.674 3.147 1.00 96.88 102 VAL A N 1
ATOM 827 C CA . VAL A 1 102 ? 0.759 4.791 3.952 1.00 96.88 102 VAL A CA 1
ATOM 828 C C . VAL A 1 102 ? 0.783 3.794 5.114 1.00 96.88 102 VAL A C 1
ATOM 830 O O . VAL A 1 102 ? 0.571 4.193 6.255 1.00 96.88 102 VAL A O 1
ATOM 833 N N . ILE A 1 103 ? 1.141 2.533 4.863 1.00 96.38 103 ILE A N 1
ATOM 834 C CA . ILE A 1 103 ? 1.270 1.511 5.914 1.00 96.38 103 ILE A CA 1
ATOM 835 C C . ILE A 1 103 ? 2.314 1.924 6.959 1.00 96.38 103 ILE A C 1
ATOM 837 O O . ILE A 1 103 ? 2.077 1.783 8.152 1.00 96.38 103 ILE A O 1
ATOM 841 N N . LYS A 1 104 ? 3.452 2.494 6.547 1.00 96.69 104 LYS A N 1
ATOM 842 C CA . LYS A 1 104 ? 4.484 2.967 7.487 1.00 96.69 104 LYS A CA 1
ATOM 843 C C . LYS A 1 104 ? 4.029 4.144 8.354 1.00 96.69 104 LYS A C 1
ATOM 845 O O . LYS A 1 104 ? 4.462 4.242 9.494 1.00 96.69 104 LYS A O 1
ATOM 850 N N . ILE A 1 105 ? 3.193 5.035 7.820 1.00 95.56 105 ILE A N 1
ATOM 851 C CA . ILE A 1 105 ? 2.702 6.217 8.548 1.00 95.56 105 ILE A CA 1
ATOM 852 C C . ILE A 1 105 ? 1.566 5.841 9.505 1.00 95.56 105 ILE A C 1
ATOM 854 O O . ILE A 1 105 ? 1.512 6.342 10.624 1.00 95.56 105 ILE A O 1
ATOM 858 N N . PHE A 1 106 ? 0.649 4.978 9.065 1.00 94.44 106 PHE A N 1
ATOM 859 C CA . PHE A 1 106 ? -0.606 4.717 9.774 1.00 94.44 106 PHE A CA 1
ATOM 860 C C . PHE A 1 106 ? -0.673 3.338 10.442 1.00 94.44 106 PHE A C 1
ATOM 862 O O . PHE A 1 106 ? -1.603 3.075 11.205 1.00 94.44 106 PHE A O 1
ATOM 869 N N . GLY A 1 107 ? 0.310 2.471 10.195 1.00 91.62 107 GLY A N 1
ATOM 870 C CA . GLY A 1 107 ? 0.460 1.173 10.843 1.00 91.62 107 GLY A CA 1
ATOM 871 C C . GLY A 1 107 ? -0.782 0.300 10.696 1.00 91.62 107 GLY A C 1
ATOM 872 O O . GLY A 1 107 ? -1.246 0.031 9.590 1.00 91.62 107 GLY A O 1
ATOM 873 N N . THR A 1 108 ? -1.340 -0.105 11.837 1.00 90.38 108 THR A N 1
ATOM 874 C CA . THR A 1 108 ? -2.520 -0.978 11.944 1.00 90.38 108 THR A CA 1
ATOM 875 C C . THR A 1 108 ? -3.804 -0.366 11.395 1.00 90.38 108 THR A C 1
ATOM 877 O O . THR A 1 108 ? -4.778 -1.082 11.202 1.00 90.38 108 THR A O 1
ATOM 880 N N . ARG A 1 109 ? -3.826 0.944 11.128 1.00 92.88 109 ARG A N 1
ATOM 881 C CA . ARG A 1 109 ? -4.992 1.622 10.553 1.00 92.88 109 ARG A CA 1
ATOM 882 C C . ARG A 1 109 ? -5.088 1.455 9.040 1.00 92.88 109 ARG A C 1
ATOM 884 O O . ARG A 1 109 ? -6.117 1.819 8.485 1.00 92.88 109 ARG A O 1
ATOM 891 N N . ALA A 1 110 ? -4.038 0.982 8.369 1.00 95.69 110 ALA A N 1
ATOM 892 C CA . ALA A 1 110 ? -4.037 0.766 6.926 1.00 95.69 110 ALA A CA 1
ATOM 893 C C . ALA A 1 110 ? -4.381 -0.695 6.596 1.00 95.69 110 ALA A C 1
ATOM 895 O O . ALA A 1 110 ? -3.617 -1.604 6.912 1.00 95.69 110 ALA A O 1
ATOM 896 N N . GLU A 1 111 ? -5.505 -0.915 5.919 1.00 95.56 111 GLU A N 1
ATOM 897 C CA . GLU A 1 111 ? -5.997 -2.237 5.522 1.00 95.56 111 GLU A CA 1
ATOM 898 C C . GLU A 1 111 ? -6.051 -2.368 3.997 1.00 95.56 111 GLU A C 1
ATOM 900 O O . GLU A 1 111 ? -6.350 -1.409 3.289 1.00 95.56 111 GLU A O 1
ATOM 905 N N . PHE A 1 112 ? -5.777 -3.558 3.460 1.00 95.94 112 PHE A N 1
ATOM 906 C CA . PHE A 1 112 ? -5.884 -3.805 2.019 1.00 95.94 112 PHE A CA 1
ATOM 907 C C . PHE A 1 112 ? -7.340 -3.873 1.555 1.00 95.94 112 PHE A C 1
ATOM 909 O O . PHE A 1 112 ? -8.227 -4.307 2.293 1.00 95.94 112 PHE A O 1
ATOM 916 N N . ARG A 1 113 ? -7.583 -3.516 0.287 1.00 94.94 113 ARG A N 1
ATOM 917 C CA . ARG A 1 113 ? -8.872 -3.792 -0.352 1.00 94.94 113 ARG A CA 1
ATOM 918 C C . ARG A 1 113 ? -9.120 -5.303 -0.360 1.00 94.94 113 ARG A C 1
ATOM 920 O O . ARG A 1 113 ? -8.210 -6.082 -0.650 1.00 94.94 113 ARG A O 1
ATOM 927 N N . LYS A 1 114 ? -10.361 -5.707 -0.086 1.00 93.06 114 LYS A N 1
ATOM 928 C CA . LYS A 1 114 ? -10.803 -7.097 -0.252 1.00 93.06 114 LYS A CA 1
ATOM 929 C C . LYS A 1 114 ? -10.651 -7.522 -1.716 1.00 93.06 114 LYS A C 1
ATOM 931 O O . LYS A 1 114 ? -10.946 -6.737 -2.612 1.00 93.06 114 LYS A O 1
ATOM 936 N N . GLU A 1 115 ? -10.188 -8.746 -1.944 1.00 87.06 115 GLU A N 1
ATOM 937 C CA . GLU A 1 115 ? -10.206 -9.341 -3.283 1.00 87.06 115 GLU A CA 1
ATOM 938 C C . GLU A 1 115 ? -11.672 -9.543 -3.698 1.00 87.06 115 GLU A C 1
ATOM 940 O O . GLU A 1 115 ? -12.469 -10.069 -2.915 1.00 87.06 115 GLU A O 1
ATOM 945 N N . GLU A 1 116 ? -12.039 -9.091 -4.896 1.00 75.69 116 GLU A N 1
ATOM 946 C CA . GLU A 1 116 ? -13.313 -9.473 -5.510 1.00 75.69 116 GLU A CA 1
ATOM 947 C C . GLU A 1 116 ? -13.169 -10.914 -6.019 1.00 75.69 116 GLU A C 1
ATOM 949 O O . GLU A 1 116 ? -12.199 -11.232 -6.709 1.00 75.69 116 GLU A O 1
ATOM 954 N N . ASN A 1 117 ? -14.091 -11.782 -5.594 1.00 53.28 117 ASN A N 1
ATOM 955 C CA . ASN A 1 117 ? -14.122 -13.217 -5.896 1.00 53.28 117 ASN A CA 1
ATOM 956 C C . ASN A 1 117 ? -14.825 -13.486 -7.230 1.00 53.28 117 ASN A C 1
ATOM 958 O O . ASN A 1 117 ? -15.868 -12.832 -7.465 1.00 53.28 117 ASN A O 1
#

Sequence (117 aa):
MPELPEKEILNQLFKEESETYPVKIEEEPELSPELEPAIKKVEKEIYLSQPITDDNNQPLVSPPAPQHPTIVLPISHTQYARGLTQKVTESIRWLTEWCLRVIKIFGTRAEFRKEEN

Radius of gyration: 28.68 Å; Cα contacts (8 Å, |Δi|>4): 73; chains: 1; bounding box: 97×33×60 Å

Nearest PDB structures (foldseek):
  2klm-assembly1_A  TM=2.846E-01  e=5.135E+00  Thermus thermophilus
  7jtk-assembly1_K  TM=1.931E-01  e=8.398E+00  Chlamydomonas reinhardtii

Secondary structure (DSSP, 8-state):
-----HHHHHHHHHHH----------PPP---TTTHHHHHHHS-----SSPEEPTTS-EEEPPPPPSS--EE-SS-HHHHHHHTTS-TTSHHHHHHHHHHHHHHHHGGGEEPPPPP-